Protein AF-A0A4E9F2G8-F1 (afdb_monomer_lite)

pLDDT: mean 94.49, std 2.65, range [83.5, 97.75]

Secondary structure (DSSP, 8-state):
-EEEEEEE--SSTTSS-HHHHHHHHHHHHTTSS-GGGSHHHHSSPEEEEEEE--STTTTT-EEEEEE-

Structure (mmCIF, N/CA/C/O backbone):
data_AF-A0A4E9F2G8-F1
#
_entry.id   AF-A0A4E9F2G8-F1
#
loop_
_atom_site.group_PDB
_atom_site.id
_atom_site.type_symbol
_atom_site.label_atom_id
_atom_site.label_alt_id
_atom_site.label_comp_id
_atom_site.label_asym_id
_atom_site.label_entity_id
_atom_site.label_seq_id
_atom_site.pdbx_PDB_ins_code
_atom_site.Cartn_x
_atom_site.Cartn_y
_atom_site.Cartn_z
_atom_site.occupancy
_atom_site.B_iso_or_equiv
_atom_site.auth_seq_id
_atom_site.auth_comp_id
_atom_site.auth_asym_id
_atom_site.auth_atom_id
_atom_site.pdbx_PDB_model_num
ATOM 1 N N . MET A 1 1 ? 21.412 2.177 -2.575 1.00 83.50 1 MET A N 1
ATOM 2 C CA . MET A 1 1 ? 19.981 2.259 -2.927 1.00 83.50 1 MET A CA 1
ATOM 3 C C . MET A 1 1 ? 19.322 3.199 -1.941 1.00 83.50 1 MET A C 1
ATOM 5 O O . MET A 1 1 ? 19.625 3.095 -0.755 1.00 83.50 1 MET A O 1
ATOM 9 N N . GLN A 1 2 ? 18.514 4.143 -2.418 1.00 88.88 2 GLN A N 1
ATOM 10 C CA . GLN A 1 2 ? 17.690 4.977 -1.540 1.00 88.88 2 GLN A CA 1
ATOM 11 C C . GLN A 1 2 ? 16.439 4.179 -1.159 1.00 88.88 2 GLN A C 1
ATOM 13 O O . GLN A 1 2 ? 15.974 3.350 -1.941 1.00 88.88 2 GLN A O 1
ATOM 18 N N . GLN A 1 3 ? 15.937 4.378 0.056 1.00 91.75 3 GLN A N 1
ATOM 19 C CA . GLN A 1 3 ? 14.761 3.680 0.562 1.00 91.75 3 GLN A CA 1
ATOM 20 C C . GLN A 1 3 ? 13.813 4.693 1.186 1.00 91.75 3 GLN A C 1
ATOM 22 O O . GLN A 1 3 ? 14.250 5.480 2.025 1.00 91.75 3 GLN A O 1
ATOM 27 N N . ASP A 1 4 ? 12.542 4.623 0.808 1.00 93.69 4 ASP A N 1
ATOM 28 C CA . ASP A 1 4 ? 11.463 5.382 1.436 1.00 93.69 4 ASP A CA 1
ATOM 29 C C . ASP A 1 4 ? 10.453 4.410 2.044 1.00 93.69 4 ASP A C 1
ATOM 31 O O . ASP A 1 4 ? 10.327 3.272 1.595 1.00 93.69 4 ASP A O 1
ATOM 35 N N . ILE A 1 5 ? 9.730 4.847 3.073 1.00 96.12 5 ILE A N 1
ATOM 36 C CA . ILE A 1 5 ? 8.628 4.076 3.651 1.00 96.12 5 ILE A CA 1
ATOM 37 C C . ILE A 1 5 ? 7.362 4.904 3.507 1.00 96.12 5 ILE A C 1
ATOM 39 O O . ILE A 1 5 ? 7.305 6.043 3.974 1.00 96.12 5 ILE A O 1
ATOM 43 N N . ILE A 1 6 ? 6.351 4.313 2.878 1.00 94.69 6 ILE A N 1
ATOM 44 C CA . ILE A 1 6 ? 4.994 4.845 2.869 1.00 94.69 6 ILE A CA 1
ATOM 45 C C . ILE A 1 6 ? 4.147 4.071 3.879 1.00 94.69 6 ILE A C 1
ATOM 47 O O . ILE A 1 6 ? 4.299 2.859 4.042 1.00 94.69 6 ILE A O 1
ATOM 51 N N . SER A 1 7 ? 3.269 4.794 4.566 1.00 96.44 7 SER A N 1
ATOM 52 C CA . SER A 1 7 ? 2.285 4.240 5.492 1.00 96.44 7 SER A CA 1
ATOM 53 C C . SER A 1 7 ? 0.907 4.453 4.890 1.00 96.44 7 SER A C 1
ATOM 55 O O . SER A 1 7 ? 0.528 5.596 4.628 1.00 96.44 7 SER A O 1
ATOM 57 N N . ILE A 1 8 ? 0.176 3.368 4.641 1.00 96.06 8 ILE A N 1
ATOM 58 C CA . ILE A 1 8 ? -1.220 3.433 4.216 1.00 96.06 8 ILE A CA 1
ATOM 59 C C . ILE A 1 8 ? -2.094 3.158 5.431 1.00 96.06 8 ILE A C 1
ATOM 61 O O . ILE A 1 8 ? -2.148 2.043 5.954 1.00 96.06 8 ILE A O 1
ATOM 65 N N . GLU A 1 9 ? -2.809 4.192 5.853 1.00 94.25 9 GLU A N 1
ATOM 66 C CA . GLU A 1 9 ? -3.695 4.171 7.008 1.00 94.25 9 GLU A CA 1
ATOM 67 C C . GLU A 1 9 ? -5.118 4.458 6.555 1.00 94.25 9 GLU A C 1
ATOM 69 O O . GLU A 1 9 ? -5.378 5.441 5.863 1.00 94.25 9 GLU A O 1
ATOM 74 N N . SER A 1 10 ? -6.061 3.607 6.951 1.00 92.50 10 SER A N 1
ATOM 75 C CA . SER A 1 10 ? -7.480 3.917 6.814 1.00 92.50 10 SER A CA 1
ATOM 76 C C . SER A 1 10 ? -8.316 3.087 7.776 1.00 92.50 10 SER 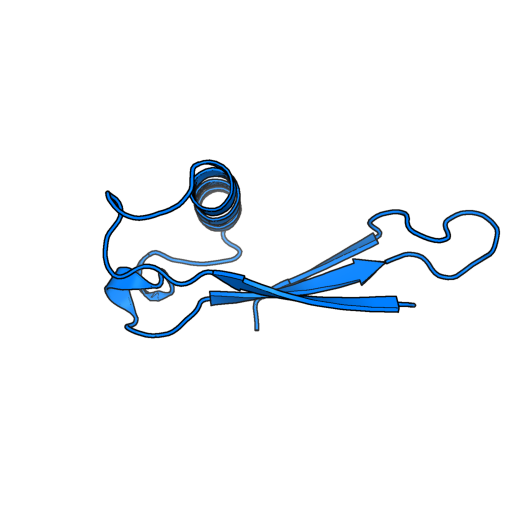A C 1
ATOM 78 O O . SER A 1 10 ? -8.066 1.901 7.977 1.00 92.50 10 SER A O 1
ATOM 80 N N . SER A 1 11 ? -9.347 3.710 8.340 1.00 90.12 11 SER A N 1
ATOM 81 C CA . SER A 1 11 ? -10.337 3.039 9.184 1.00 90.12 11 SER A CA 1
ATOM 82 C C . SER A 1 11 ? -11.450 2.355 8.388 1.00 90.12 11 SER A C 1
ATOM 84 O O . SER A 1 11 ? -12.186 1.549 8.951 1.00 90.12 11 SER A O 1
ATOM 86 N N . SER A 1 12 ? -11.595 2.655 7.093 1.00 91.38 12 SER A N 1
ATOM 87 C CA . SER A 1 12 ? -12.584 2.014 6.221 1.00 91.38 12 SER A CA 1
ATOM 88 C C . SER A 1 12 ? -12.184 2.068 4.745 1.00 91.38 12 SER A C 1
ATOM 90 O O . SER A 1 12 ? -11.400 2.918 4.318 1.00 91.38 12 SER A O 1
ATOM 92 N N . LEU A 1 13 ? -12.782 1.193 3.933 1.00 88.38 13 LEU A N 1
ATOM 93 C CA . LEU A 1 13 ? -12.646 1.244 2.474 1.00 88.38 13 LEU A CA 1
ATOM 94 C C . LEU A 1 13 ? -13.193 2.554 1.872 1.00 88.38 13 LEU A C 1
ATOM 96 O O . LEU A 1 13 ? -12.760 2.955 0.797 1.00 88.38 13 LEU A O 1
ATOM 100 N N . ASP A 1 14 ? -14.123 3.226 2.554 1.00 90.44 14 ASP A N 1
ATOM 101 C CA . ASP A 1 14 ? -14.759 4.451 2.054 1.00 90.44 14 ASP A CA 1
ATOM 102 C C . ASP A 1 14 ? -13.922 5.716 2.311 1.00 90.44 14 ASP A C 1
ATOM 104 O O . ASP A 1 14 ? -14.068 6.705 1.595 1.00 90.44 14 ASP A O 1
ATOM 108 N N . ASN A 1 15 ? -13.028 5.687 3.306 1.00 91.06 15 ASN A N 1
ATOM 109 C CA . ASN A 1 15 ? -12.240 6.847 3.744 1.00 91.06 15 ASN A CA 1
ATOM 110 C C . ASN A 1 15 ? -10.791 6.857 3.221 1.00 91.06 15 ASN A C 1
ATOM 112 O O . ASN A 1 15 ? -9.988 7.681 3.654 1.00 91.06 15 ASN A O 1
ATOM 116 N N . ILE A 1 16 ? -10.440 5.950 2.311 1.00 93.50 16 ILE A N 1
ATOM 117 C CA . ILE A 1 16 ? -9.090 5.842 1.745 1.00 93.50 16 ILE A CA 1
ATOM 118 C C . ILE A 1 16 ? -8.914 6.742 0.511 1.00 93.50 16 ILE A C 1
ATOM 120 O O . ILE A 1 16 ? -9.852 6.949 -0.265 1.00 93.50 16 ILE A O 1
ATOM 124 N N . THR A 1 17 ? -7.701 7.256 0.284 1.00 94.50 17 THR A N 1
ATOM 125 C CA . THR A 1 17 ? -7.409 8.001 -0.947 1.00 94.50 17 THR A CA 1
ATOM 126 C C . THR A 1 17 ? -7.482 7.083 -2.170 1.00 94.50 17 THR A C 1
ATOM 128 O O . THR A 1 17 ? -7.264 5.872 -2.087 1.00 94.50 17 THR A O 1
ATOM 131 N N . GLN A 1 18 ? -7.773 7.649 -3.345 1.00 94.62 18 GLN A N 1
ATOM 132 C CA . GLN A 1 18 ? -7.828 6.862 -4.580 1.00 94.62 18 GLN A CA 1
ATOM 133 C C . GLN A 1 18 ? -6.490 6.167 -4.880 1.00 94.62 18 GLN A C 1
ATOM 135 O O . GLN A 1 18 ? -6.491 5.019 -5.318 1.00 94.62 18 GLN A O 1
ATOM 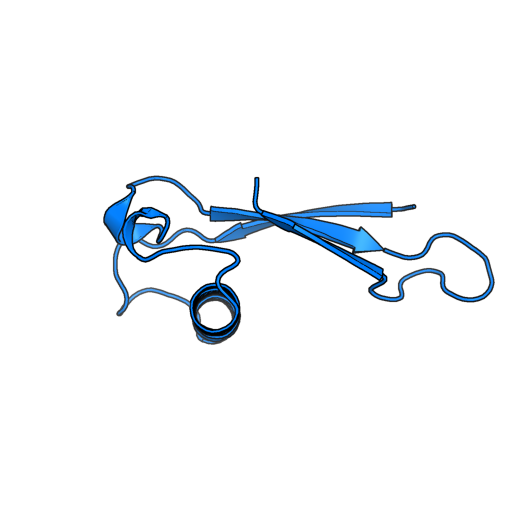140 N N . ASN A 1 19 ? -5.366 6.837 -4.610 1.00 94.06 19 ASN A N 1
ATOM 141 C CA . ASN A 1 19 ? -4.033 6.280 -4.834 1.00 94.06 19 ASN A CA 1
ATOM 142 C C . ASN A 1 19 ? -3.764 5.094 -3.906 1.00 94.06 19 ASN A C 1
ATOM 144 O O . ASN A 1 19 ? -3.386 4.026 -4.380 1.00 94.06 19 ASN A O 1
ATOM 148 N N . ASP A 1 20 ? -4.037 5.246 -2.611 1.00 95.62 20 ASP A N 1
ATOM 149 C CA . ASP A 1 20 ? -3.838 4.167 -1.642 1.00 95.62 20 ASP A CA 1
ATOM 150 C C . ASP A 1 20 ? -4.743 2.973 -1.954 1.00 95.62 20 ASP A C 1
ATOM 152 O O . ASP A 1 20 ? -4.315 1.824 -1.881 1.00 95.62 20 ASP A O 1
ATOM 156 N N . ARG A 1 21 ? -5.983 3.224 -2.397 1.00 94.88 21 ARG A N 1
ATOM 157 C CA . ARG A 1 21 ? -6.886 2.161 -2.851 1.00 94.88 21 ARG A CA 1
ATOM 158 C C . ARG A 1 21 ? -6.311 1.385 -4.032 1.00 94.88 21 ARG A C 1
ATOM 160 O O . ARG A 1 21 ? -6.431 0.161 -4.049 1.00 94.88 21 ARG A O 1
ATOM 167 N N . ILE A 1 22 ? -5.727 2.073 -5.015 1.00 95.25 22 ILE A N 1
ATOM 168 C CA . ILE A 1 22 ? -5.090 1.436 -6.177 1.00 95.25 22 ILE A CA 1
ATOM 169 C C . ILE A 1 22 ? -3.917 0.569 -5.716 1.00 95.25 22 ILE A C 1
ATOM 171 O O . ILE A 1 22 ? -3.832 -0.588 -6.124 1.00 95.25 22 ILE A O 1
ATOM 175 N N . VAL A 1 23 ? -3.067 1.088 -4.825 1.00 94.94 23 VAL A N 1
ATOM 176 C CA . VAL A 1 23 ? -1.927 0.341 -4.273 1.00 94.94 23 VAL A CA 1
ATOM 177 C C . VAL A 1 23 ? -2.404 -0.902 -3.524 1.00 94.94 23 VAL A C 1
ATOM 179 O O . VAL A 1 23 ? -1.993 -2.006 -3.868 1.00 94.94 23 VAL A O 1
ATOM 182 N N . LEU A 1 24 ? -3.321 -0.763 -2.562 1.00 96.12 24 LEU A N 1
ATOM 183 C CA . LEU A 1 24 ? -3.834 -1.899 -1.787 1.00 96.12 24 LEU A CA 1
ATOM 184 C C . LEU A 1 24 ? -4.524 -2.945 -2.667 1.00 96.12 24 LEU A C 1
ATOM 186 O O . LEU A 1 24 ? -4.328 -4.140 -2.460 1.00 96.12 24 LEU A O 1
ATOM 190 N N . SER A 1 25 ? -5.308 -2.508 -3.657 1.00 95.62 25 SER A N 1
ATOM 191 C CA . SER A 1 25 ? -5.986 -3.426 -4.581 1.00 95.62 25 SER A CA 1
ATOM 192 C C . SER A 1 25 ? -4.976 -4.209 -5.417 1.00 95.62 25 SER A C 1
ATOM 194 O O . SER A 1 25 ? -5.114 -5.420 -5.538 1.00 95.62 25 SER A O 1
ATOM 196 N N . GLY A 1 26 ? -3.931 -3.546 -5.923 1.00 96.38 26 GLY A N 1
ATOM 197 C CA . GLY A 1 26 ? -2.850 -4.216 -6.644 1.00 96.38 26 GLY A CA 1
ATOM 198 C C . GLY A 1 26 ? -2.094 -5.208 -5.757 1.00 96.38 26 GLY A C 1
ATOM 199 O O . GLY A 1 26 ? -1.890 -6.352 -6.149 1.00 96.38 26 GLY A O 1
ATOM 200 N N . LEU A 1 27 ? -1.731 -4.817 -4.531 1.00 97.19 27 LEU A N 1
ATOM 201 C CA . LEU A 1 27 ? -1.035 -5.710 -3.598 1.00 97.19 27 LEU A CA 1
ATOM 202 C C . LEU A 1 27 ? -1.864 -6.951 -3.241 1.00 97.19 27 LEU A C 1
ATOM 204 O O . LEU A 1 27 ? -1.299 -8.039 -3.129 1.00 97.19 27 LEU A O 1
ATOM 208 N N . LEU A 1 28 ? -3.183 -6.802 -3.081 1.00 97.06 28 LEU A N 1
ATOM 209 C CA . LEU A 1 28 ? -4.104 -7.927 -2.890 1.00 97.06 28 LEU A CA 1
ATOM 210 C C . LEU A 1 28 ? -4.170 -8.820 -4.131 1.00 97.06 28 LEU A C 1
ATOM 212 O O . LEU A 1 28 ? -4.062 -10.037 -4.014 1.00 97.06 28 LEU A O 1
ATOM 216 N N . GLU A 1 29 ? -4.348 -8.223 -5.311 1.00 97.75 29 GLU A N 1
ATOM 217 C CA . GLU A 1 29 ? -4.492 -8.942 -6.582 1.00 97.75 29 GLU A CA 1
ATOM 218 C C . GLU A 1 29 ? -3.255 -9.791 -6.898 1.00 97.75 29 GLU A C 1
ATOM 220 O O . GLU A 1 29 ? -3.380 -10.937 -7.330 1.00 97.75 29 GLU A O 1
ATOM 225 N N . PHE A 1 30 ? -2.063 -9.264 -6.612 1.00 96.81 30 PHE A N 1
ATOM 226 C CA . PHE A 1 30 ? -0.796 -9.973 -6.806 1.00 96.81 30 PHE A CA 1
ATOM 227 C C . PHE A 1 30 ? -0.375 -10.840 -5.607 1.00 96.81 30 PHE A C 1
ATOM 229 O O . PHE A 1 30 ? 0.664 -11.495 -5.666 1.00 96.81 30 PHE A O 1
ATOM 236 N N . GLY A 1 31 ? -1.166 -10.880 -4.529 1.00 97.06 31 GLY A N 1
ATOM 237 C CA . GLY A 1 31 ? -0.920 -11.739 -3.367 1.00 97.06 31 GLY A CA 1
ATOM 238 C C . GLY A 1 31 ? 0.232 -11.300 -2.456 1.00 97.06 31 GLY A C 1
ATOM 239 O O . GLY A 1 31 ? 0.702 -12.105 -1.654 1.00 97.06 31 GLY A O 1
ATOM 240 N N . TYR A 1 32 ? 0.682 -10.045 -2.550 1.00 97.31 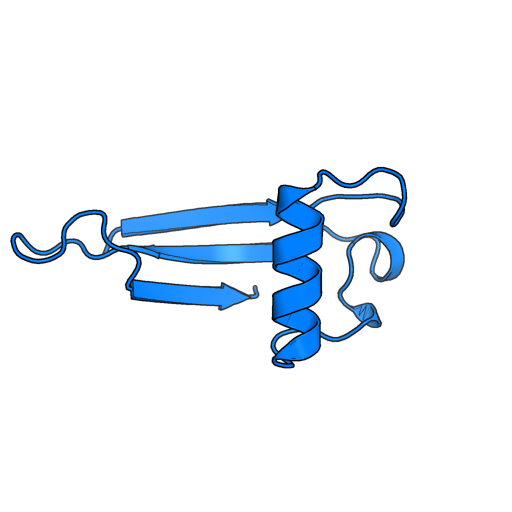32 TYR A N 1
ATOM 241 C CA . TYR A 1 32 ? 1.659 -9.464 -1.615 1.00 97.31 32 TYR A CA 1
ATOM 242 C C . TYR A 1 32 ? 1.063 -9.232 -0.227 1.00 97.31 32 TYR A C 1
ATOM 244 O O . TYR A 1 32 ? 1.777 -9.269 0.772 1.00 97.31 32 TYR A O 1
ATOM 252 N N . ILE A 1 33 ? -0.248 -9.001 -0.171 1.00 97.44 33 ILE A N 1
ATOM 253 C CA . ILE A 1 33 ? -1.021 -8.936 1.066 1.00 97.44 33 ILE A CA 1
ATOM 254 C C . ILE A 1 33 ? -2.279 -9.792 0.944 1.00 97.44 33 ILE A C 1
ATOM 256 O O . ILE A 1 33 ? -2.678 -10.200 -0.145 1.00 97.44 33 ILE A O 1
ATOM 260 N N . ASN A 1 34 ? -2.937 -10.028 2.073 1.00 97.06 34 ASN A N 1
ATOM 261 C CA . ASN A 1 34 ? -4.273 -10.615 2.123 1.00 97.06 34 ASN A CA 1
ATOM 262 C C . ASN A 1 34 ? -5.249 -9.661 2.828 1.00 97.06 34 ASN A C 1
ATOM 264 O O . ASN A 1 34 ? -4.843 -8.651 3.404 1.00 97.06 34 ASN A O 1
ATOM 268 N N . GLU A 1 35 ? -6.542 -9.991 2.816 1.00 96.38 35 GLU A N 1
ATOM 269 C CA . GLU A 1 35 ? -7.578 -9.122 3.387 1.00 96.38 35 GLU A CA 1
ATOM 270 C C . GLU A 1 35 ? -7.350 -8.800 4.869 1.00 96.38 35 GLU A C 1
ATOM 272 O O . GLU A 1 35 ? -7.677 -7.700 5.306 1.00 96.38 35 GLU A O 1
ATOM 277 N N . THR A 1 36 ? -6.762 -9.712 5.649 1.00 96.81 36 THR A N 1
ATOM 278 C CA . THR A 1 36 ? -6.514 -9.482 7.084 1.00 96.81 36 THR A CA 1
ATOM 279 C C . THR A 1 36 ? -5.430 -8.440 7.344 1.00 96.81 36 THR A C 1
ATOM 281 O O . THR A 1 36 ? -5.401 -7.865 8.425 1.00 96.81 36 THR A O 1
ATOM 284 N N . MET A 1 37 ? -4.575 -8.166 6.354 1.00 97.19 37 MET A N 1
ATOM 285 C CA . MET A 1 37 ? -3.517 -7.154 6.430 1.00 97.19 37 MET A CA 1
ATOM 286 C C . MET A 1 37 ? -4.008 -5.750 6.053 1.00 97.19 37 MET A C 1
ATOM 288 O O . MET A 1 37 ? -3.280 -4.782 6.253 1.00 97.19 37 MET A O 1
ATOM 292 N N . LEU A 1 38 ? -5.222 -5.615 5.505 1.00 96.62 38 LEU A N 1
ATOM 293 C CA . LEU A 1 38 ? -5.774 -4.309 5.144 1.00 96.62 38 LEU A CA 1
ATOM 294 C C . LEU A 1 38 ? -5.926 -3.424 6.387 1.00 96.62 38 LEU A C 1
ATOM 296 O O . LEU A 1 38 ? -6.385 -3.935 7.410 1.00 96.62 38 LEU A O 1
ATOM 300 N N . PRO A 1 39 ? -5.655 -2.106 6.307 1.00 96.81 39 PRO A N 1
ATOM 301 C CA . PRO A 1 39 ? -5.609 -1.254 7.497 1.00 96.81 39 PRO A CA 1
ATOM 302 C C . PRO A 1 39 ? -6.883 -1.263 8.348 1.00 96.81 39 PRO A C 1
ATOM 304 O O . PRO A 1 39 ? -6.827 -1.268 9.576 1.00 96.81 39 PRO A O 1
ATOM 307 N N . TRP A 1 40 ? -8.047 -1.346 7.702 1.00 95.25 40 TRP A N 1
ATOM 308 C CA . TRP A 1 40 ? -9.344 -1.399 8.381 1.00 95.25 40 TRP A CA 1
ATOM 309 C C . TRP A 1 40 ? -9.694 -2.777 8.963 1.00 95.25 40 TRP A C 1
ATOM 311 O O . TRP A 1 40 ? -10.592 -2.867 9.794 1.00 95.25 40 TRP A O 1
ATOM 321 N N . ASN A 1 41 ? -9.002 -3.840 8.547 1.00 95.62 41 ASN A N 1
ATOM 322 C CA . ASN A 1 41 ? -9.189 -5.194 9.074 1.00 95.62 41 ASN A CA 1
ATOM 323 C C . ASN A 1 41 ? -8.155 -5.527 10.159 1.00 95.62 41 ASN A C 1
ATOM 325 O O . ASN A 1 41 ? -8.510 -6.116 11.178 1.00 95.62 41 ASN A O 1
ATOM 329 N N . SER A 1 42 ? -6.892 -5.138 9.959 1.00 94.81 42 SER A N 1
ATOM 330 C CA . SER A 1 42 ? -5.802 -5.345 10.921 1.00 94.81 42 SER A CA 1
ATOM 331 C C . SER A 1 42 ? -5.839 -4.340 12.077 1.00 94.81 42 SER A C 1
ATOM 333 O O . SER A 1 42 ? -5.319 -4.620 13.158 1.00 94.81 42 SER A O 1
ATOM 335 N N . GLY A 1 43 ? -6.422 -3.155 11.851 1.00 94.56 43 GLY A N 1
ATOM 336 C CA . GLY A 1 43 ? -6.312 -2.010 12.755 1.00 94.56 43 GLY A CA 1
ATOM 337 C C . GLY A 1 43 ? -4.905 -1.405 12.800 1.00 94.56 43 GLY A C 1
ATOM 338 O O . GLY A 1 43 ? -4.618 -0.610 13.694 1.00 94.56 43 GLY A O 1
ATOM 339 N N . GLN A 1 44 ? -4.023 -1.794 11.876 1.00 95.19 44 GLN A N 1
ATOM 340 C CA . GLN A 1 44 ? -2.643 -1.327 11.780 1.00 95.19 44 GLN A CA 1
ATOM 341 C C . GLN A 1 44 ? -2.386 -0.710 10.401 1.00 95.19 44 GLN A C 1
ATOM 343 O O . GLN A 1 44 ? -2.930 -1.193 9.409 1.00 95.19 44 GLN A O 1
ATOM 348 N N . PRO A 1 45 ? -1.542 0.328 10.309 1.00 96.19 45 PRO A N 1
ATOM 349 C CA . PRO A 1 45 ? -1.072 0.825 9.023 1.00 96.19 45 PRO A CA 1
ATOM 350 C C . PRO A 1 45 ? -0.415 -0.285 8.200 1.00 96.19 45 PRO A C 1
ATOM 352 O O . PRO A 1 45 ? 0.356 -1.074 8.748 1.00 96.19 45 PRO A O 1
ATOM 355 N N . LEU A 1 46 ? -0.657 -0.312 6.889 1.00 97.19 46 LEU A N 1
ATOM 356 C CA . LEU A 1 46 ? 0.159 -1.127 5.994 1.00 97.19 46 LEU A CA 1
ATOM 357 C C . LEU A 1 46 ? 1.400 -0.324 5.609 1.00 97.19 46 LEU A C 1
ATOM 359 O O . LEU A 1 46 ? 1.292 0.743 4.999 1.00 97.19 46 LEU A O 1
ATOM 363 N N . LEU A 1 47 ? 2.572 -0.841 5.958 1.00 97.50 47 LEU A N 1
ATOM 364 C CA . LEU A 1 47 ? 3.844 -0.204 5.657 1.00 97.50 47 LEU A CA 1
ATOM 365 C C . LEU A 1 47 ? 4.439 -0.813 4.388 1.00 97.50 47 LEU A C 1
ATOM 367 O O . LEU A 1 47 ? 4.569 -2.030 4.266 1.00 97.50 47 LEU A O 1
ATOM 371 N N . ILE A 1 48 ? 4.815 0.043 3.443 1.00 96.62 48 ILE A N 1
ATOM 372 C CA . ILE A 1 48 ? 5.456 -0.373 2.196 1.00 96.62 48 ILE A CA 1
ATOM 373 C C . ILE A 1 48 ? 6.774 0.372 2.084 1.00 96.62 48 ILE A C 1
ATOM 375 O O . ILE A 1 48 ? 6.827 1.604 2.048 1.00 96.62 48 ILE A O 1
ATOM 379 N N . LYS A 1 49 ? 7.853 -0.390 2.022 1.00 96.75 49 LYS A N 1
ATOM 380 C CA . LYS A 1 49 ? 9.192 0.114 1.778 1.00 96.75 49 LYS A CA 1
ATOM 381 C C . LYS A 1 49 ? 9.449 0.124 0.281 1.00 96.75 49 LYS A C 1
ATOM 383 O O . LYS A 1 49 ? 9.413 -0.919 -0.358 1.00 96.75 49 LYS A O 1
ATOM 388 N N . ILE A 1 50 ? 9.737 1.293 -0.268 1.00 95.50 50 ILE A N 1
ATOM 389 C CA . ILE A 1 50 ? 10.067 1.485 -1.678 1.00 95.50 50 ILE A CA 1
ATOM 390 C C . ILE A 1 50 ? 11.585 1.536 -1.813 1.00 95.50 50 ILE A C 1
ATOM 392 O O . ILE A 1 50 ? 12.265 2.240 -1.062 1.00 95.50 50 ILE A O 1
ATOM 396 N N . ILE A 1 51 ? 12.118 0.784 -2.769 1.00 95.25 51 ILE A N 1
ATOM 397 C CA . ILE A 1 51 ? 13.542 0.714 -3.075 1.00 95.25 51 ILE A CA 1
ATOM 398 C C . ILE A 1 51 ? 13.77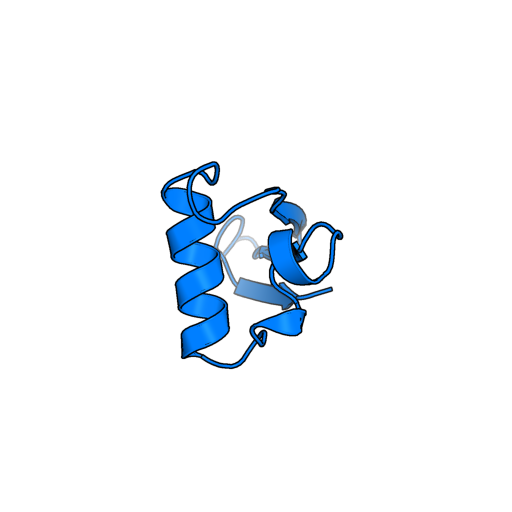4 1.457 -4.387 1.00 95.25 51 ILE A C 1
ATOM 400 O O . ILE A 1 51 ? 13.244 1.089 -5.437 1.00 95.25 51 ILE A O 1
ATOM 404 N N . TRP A 1 52 ? 14.604 2.493 -4.319 1.00 96.12 52 TRP A N 1
ATOM 405 C CA . TRP A 1 52 ? 14.975 3.323 -5.457 1.00 96.12 52 TRP A CA 1
ATOM 406 C C . TRP A 1 52 ? 16.400 3.030 -5.918 1.00 96.12 52 TRP A C 1
ATOM 408 O O . TRP A 1 52 ? 17.322 2.806 -5.112 1.00 96.12 52 TRP A O 1
ATOM 418 N N . GLY A 1 53 ? 16.596 3.110 -7.231 1.00 94.75 53 GLY A N 1
ATOM 419 C CA . GLY A 1 53 ? 17.909 3.096 -7.852 1.00 94.75 53 GLY A CA 1
ATOM 420 C C . GLY A 1 53 ? 18.749 4.251 -7.318 1.00 94.75 53 GLY A C 1
ATOM 421 O O . GLY A 1 53 ? 18.259 5.356 -7.086 1.00 94.75 53 GLY A O 1
ATOM 422 N N . SER A 1 54 ? 20.025 3.979 -7.049 1.00 91.00 54 SER A N 1
ATOM 423 C CA . SER A 1 54 ? 20.969 4.974 -6.519 1.00 91.00 54 SER A CA 1
ATOM 424 C C . SER A 1 54 ? 22.219 5.130 -7.372 1.00 91.00 54 SER A C 1
ATOM 426 O O . SER A 1 54 ? 23.127 5.863 -6.988 1.00 91.00 54 SER A O 1
ATOM 428 N N . GLU A 1 55 ? 22.321 4.390 -8.471 1.00 90.94 55 GLU A N 1
ATOM 429 C CA . GLU A 1 55 ? 23.459 4.489 -9.374 1.00 90.94 55 GLU A CA 1
ATOM 430 C C . GLU A 1 55 ? 23.184 5.538 -10.445 1.00 90.94 55 GLU A C 1
ATOM 432 O O . GLU A 1 55 ? 22.039 5.848 -10.749 1.00 90.94 55 GLU A O 1
ATOM 437 N N . ALA A 1 56 ? 24.235 6.082 -11.058 1.00 91.50 56 ALA A N 1
ATOM 438 C CA . ALA A 1 56 ? 24.094 7.170 -12.027 1.00 91.50 56 ALA A CA 1
ATOM 439 C C . ALA A 1 56 ? 23.149 6.846 -13.203 1.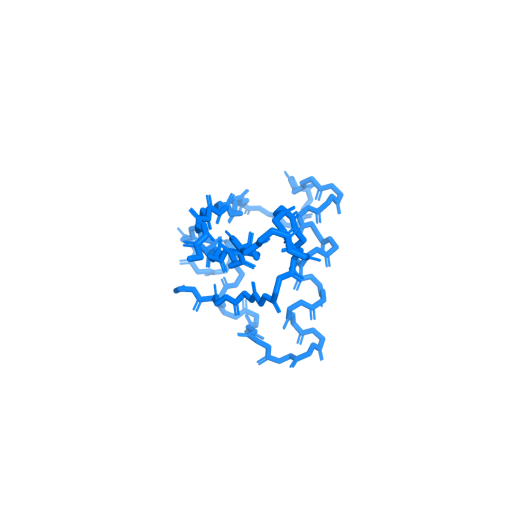00 91.50 56 ALA A C 1
ATOM 441 O O . ALA A 1 56 ? 22.583 7.761 -13.792 1.00 91.50 56 ALA A O 1
ATOM 442 N N . HIS A 1 57 ? 22.983 5.565 -13.544 1.00 92.88 57 HIS A N 1
ATOM 443 C CA . HIS A 1 57 ? 22.151 5.123 -14.660 1.00 92.88 57 HIS A CA 1
ATOM 444 C C . HIS A 1 57 ? 20.677 4.878 -14.297 1.00 92.88 57 HIS A C 1
ATOM 446 O O . HIS A 1 57 ? 19.883 4.694 -15.209 1.00 92.88 57 HIS A O 1
ATOM 452 N N . ASN A 1 58 ? 20.319 4.846 -13.007 1.00 92.19 58 ASN A N 1
ATOM 453 C CA . ASN A 1 58 ? 18.956 4.565 -12.537 1.00 92.19 58 ASN A CA 1
ATOM 454 C C . ASN A 1 58 ? 18.561 5.368 -11.282 1.00 92.19 58 ASN A C 1
ATOM 456 O O . ASN A 1 58 ? 17.633 4.998 -10.563 1.00 92.19 58 ASN A O 1
ATOM 460 N N . ALA A 1 59 ? 19.291 6.438 -10.959 1.00 91.44 59 ALA A N 1
ATOM 461 C CA . ALA A 1 59 ? 19.058 7.226 -9.757 1.00 91.44 59 ALA A CA 1
ATOM 462 C C . ALA A 1 59 ? 17.629 7.791 -9.742 1.00 91.44 59 ALA A C 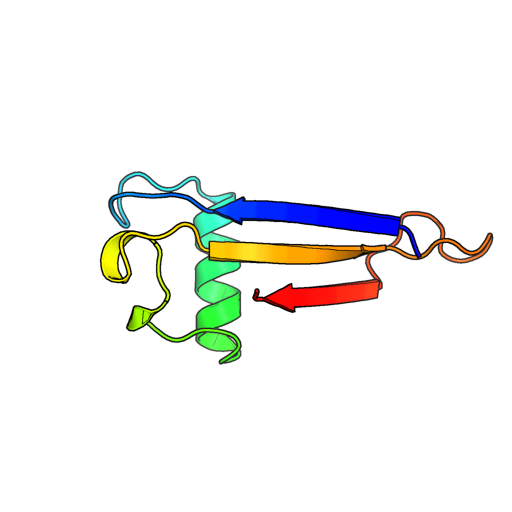1
ATOM 464 O O . ALA A 1 59 ? 17.241 8.527 -10.647 1.00 91.44 59 ALA A O 1
ATOM 465 N N . GLY A 1 60 ? 16.865 7.465 -8.698 1.00 90.69 60 GLY A N 1
ATOM 466 C CA . GLY A 1 60 ? 15.467 7.887 -8.555 1.00 90.69 60 GLY A CA 1
ATOM 467 C C . GLY A 1 60 ? 14.458 7.052 -9.350 1.00 90.69 60 GLY A C 1
ATOM 468 O O . GLY A 1 60 ? 13.264 7.331 -9.278 1.00 90.69 60 GLY A O 1
ATOM 469 N N . GLU A 1 61 ? 14.894 6.023 -10.079 1.00 93.94 61 GLU A N 1
ATOM 470 C CA . GLU A 1 61 ? 13.985 5.055 -10.695 1.00 93.94 61 GLU A CA 1
ATOM 471 C C . GLU A 1 61 ? 13.514 4.027 -9.666 1.00 93.94 61 GLU A C 1
ATOM 473 O O . GLU A 1 61 ? 14.265 3.620 -8.774 1.00 93.94 61 GLU A O 1
ATOM 478 N N . PHE A 1 62 ? 12.254 3.611 -9.780 1.00 92.56 62 PHE A N 1
ATOM 479 C CA . PHE A 1 62 ? 11.702 2.541 -8.959 1.00 92.56 62 PHE A CA 1
ATOM 480 C C . PHE A 1 62 ? 12.402 1.220 -9.296 1.00 92.56 62 PHE A C 1
ATOM 482 O O . PHE A 1 62 ? 12.464 0.835 -10.463 1.00 92.56 62 PHE A O 1
ATOM 489 N N . VAL A 1 63 ? 12.916 0.533 -8.276 1.00 93.88 63 VAL A N 1
ATOM 490 C CA . VAL A 1 63 ? 13.607 -0.753 -8.435 1.00 93.88 63 VAL A CA 1
ATOM 491 C C . VAL A 1 63 ? 12.751 -1.890 -7.908 1.00 93.88 63 VAL A C 1
ATOM 493 O O . VAL A 1 63 ? 12.562 -2.877 -8.612 1.00 93.88 63 VAL A O 1
ATOM 496 N N . ASP A 1 64 ? 12.259 -1.762 -6.678 1.00 94.81 64 ASP A N 1
ATOM 497 C CA . ASP A 1 64 ? 11.493 -2.814 -6.013 1.00 94.81 64 ASP A CA 1
ATOM 498 C C . ASP A 1 64 ? 10.714 -2.246 -4.816 1.00 94.81 64 ASP A C 1
ATOM 500 O O . ASP A 1 64 ? 10.852 -1.068 -4.462 1.00 94.81 64 ASP A O 1
ATOM 504 N N . PHE A 1 65 ? 9.914 -3.080 -4.162 1.00 95.69 65 PHE A N 1
ATOM 505 C CA . PHE A 1 65 ? 9.267 -2.760 -2.898 1.00 95.69 65 PHE A CA 1
ATOM 506 C C . PHE A 1 65 ? 9.176 -3.974 -1.973 1.00 95.69 65 PHE A C 1
ATOM 508 O O . PHE A 1 65 ? 9.245 -5.124 -2.391 1.00 95.69 65 PHE A O 1
ATOM 515 N N . GLU A 1 66 ? 8.970 -3.701 -0.692 1.00 96.06 66 GLU A N 1
ATOM 516 C CA . GLU A 1 66 ? 8.762 -4.701 0.347 1.00 96.06 66 GLU A CA 1
ATOM 517 C C . GLU A 1 66 ? 7.562 -4.279 1.200 1.00 96.06 66 GLU A C 1
ATOM 519 O O . GLU A 1 66 ? 7.466 -3.123 1.615 1.00 96.06 66 GLU A O 1
ATOM 524 N N . VAL A 1 67 ? 6.636 -5.205 1.451 1.00 95.88 67 VAL A N 1
ATOM 525 C CA . VAL A 1 67 ? 5.583 -5.013 2.457 1.00 95.88 67 VAL A CA 1
ATOM 526 C C . VAL A 1 67 ? 6.160 -5.418 3.812 1.00 95.88 67 VAL A C 1
ATOM 528 O O . VAL A 1 67 ? 6.686 -6.526 3.927 1.00 95.88 67 VAL A O 1
ATOM 531 N N . LEU A 1 68 ? 6.090 -4.521 4.800 1.00 94.25 68 LEU A N 1
ATOM 532 C CA . LEU A 1 68 ? 6.668 -4.711 6.139 1.00 94.25 68 LEU A CA 1
ATOM 533 C C . LEU A 1 68 ? 5.659 -5.272 7.148 1.00 94.25 68 LEU A C 1
ATOM 535 O O . LEU A 1 68 ? 4.461 -4.920 7.050 1.00 94.25 68 LEU A O 1
#

Radius of gyration: 13.32 Å; chains: 1; bounding box: 39×20×27 Å

Organism: Brugia malayi (NCBI:txid6279)

Foldseek 3Di:
DDKDKDWFADLDPVPGDPVSNVVVVVCCVVVVDHPCLPCNNVVGTWMKMWDFDCDPVGGRHTDDMHTD

Sequence (68 aa):
MQQDIISIESSSLDNITQNDRIVLSGLLEFGYINETMLPWNSGQPLLIKIIWGSEAHNAGEFVDFEVL